Protein AF-A0A970T2J6-F1 (afdb_monomer_lite)

Structure (mmCIF, N/CA/C/O backbone):
data_AF-A0A970T2J6-F1
#
_entry.id   AF-A0A970T2J6-F1
#
loop_
_atom_site.group_PDB
_atom_site.id
_atom_site.type_symbol
_atom_site.label_atom_id
_atom_site.label_alt_id
_atom_site.label_comp_id
_atom_site.label_asym_id
_atom_site.label_entity_id
_atom_site.label_seq_id
_atom_site.pdbx_PDB_ins_code
_atom_site.Cartn_x
_atom_site.Cartn_y
_atom_site.Cartn_z
_atom_site.occupancy
_atom_site.B_iso_or_equiv
_atom_site.auth_seq_id
_atom_site.auth_comp_id
_atom_site.auth_asym_id
_atom_site.auth_atom_id
_atom_site.pdbx_PDB_model_num
ATOM 1 N N . MET A 1 1 ? -3.695 -20.994 10.328 1.00 66.31 1 MET A N 1
ATOM 2 C CA . MET A 1 1 ? -4.017 -19.787 9.538 1.00 66.31 1 MET A CA 1
ATOM 3 C C . MET A 1 1 ? -3.989 -18.608 10.498 1.00 66.31 1 MET A C 1
ATOM 5 O O . MET A 1 1 ? -4.455 -18.782 11.614 1.00 66.31 1 MET A O 1
ATOM 9 N N . LYS A 1 2 ? -3.335 -17.494 10.152 1.00 80.44 2 LYS A N 1
ATOM 10 C CA . LYS A 1 2 ? -3.235 -16.329 11.045 1.00 80.44 2 LYS A CA 1
ATOM 11 C C . LYS A 1 2 ? -4.411 -15.400 10.748 1.00 80.44 2 LYS A C 1
ATOM 13 O O . LYS A 1 2 ? -4.565 -14.997 9.599 1.00 80.44 2 LYS A O 1
ATOM 18 N N . SER A 1 3 ? -5.223 -15.112 11.759 1.00 84.12 3 SER A N 1
ATOM 19 C CA . SER A 1 3 ? -6.381 -14.220 11.644 1.00 84.12 3 SER A CA 1
ATOM 20 C C . SER A 1 3 ? -6.002 -12.805 12.081 1.00 84.12 3 SER A C 1
ATOM 22 O O . SER A 1 3 ? -5.144 -12.626 12.950 1.00 84.12 3 SER A O 1
ATOM 24 N N . TYR A 1 4 ? -6.628 -11.806 11.463 1.00 85.25 4 TYR A N 1
ATOM 25 C CA . TYR A 1 4 ? -6.384 -10.389 11.720 1.00 85.25 4 TYR A CA 1
ATOM 26 C C . TYR A 1 4 ? -7.722 -9.667 11.857 1.00 85.25 4 TYR A C 1
ATOM 28 O O . TYR A 1 4 ? -8.600 -9.845 11.015 1.00 85.25 4 TYR A O 1
ATOM 36 N N . SER A 1 5 ? -7.847 -8.823 12.878 1.00 89.50 5 SER A N 1
ATOM 37 C CA . SER A 1 5 ? -8.976 -7.904 13.033 1.00 89.50 5 SER A CA 1
ATOM 38 C C . SER A 1 5 ? -8.499 -6.492 12.742 1.00 89.50 5 SER A C 1
ATOM 40 O O . SER A 1 5 ? -7.501 -6.045 13.305 1.00 89.50 5 SER A O 1
ATOM 42 N N . THR A 1 6 ? -9.202 -5.790 11.859 1.00 90.12 6 THR A N 1
ATOM 43 C CA . THR A 1 6 ? -8.805 -4.459 11.394 1.00 90.12 6 THR A CA 1
ATOM 44 C C . THR A 1 6 ? -9.926 -3.464 11.624 1.00 90.12 6 THR A C 1
ATOM 46 O O . THR A 1 6 ? -11.083 -3.768 11.350 1.00 90.12 6 THR A O 1
ATOM 49 N N . PHE A 1 7 ? -9.572 -2.260 12.064 1.00 92.50 7 PHE A N 1
ATOM 50 C CA . PHE A 1 7 ? -10.521 -1.183 12.339 1.00 92.50 7 PHE A CA 1
ATO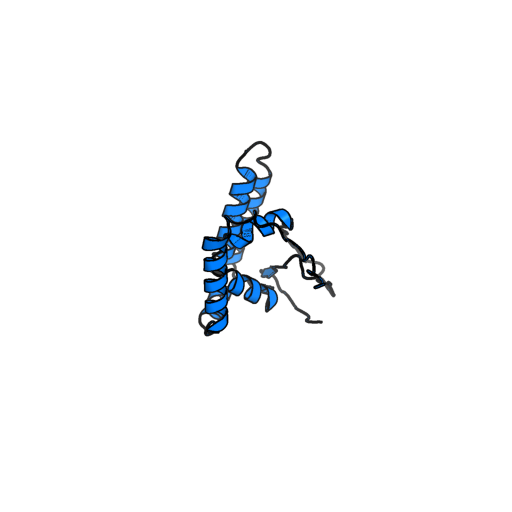M 51 C C . PHE A 1 7 ? -10.134 0.071 11.566 1.00 92.50 7 PHE A C 1
ATOM 53 O O . PHE A 1 7 ? -8.946 0.366 11.418 1.00 92.50 7 PHE A O 1
ATOM 60 N N . ALA A 1 8 ? -11.131 0.799 11.064 1.00 92.25 8 ALA A N 1
ATOM 61 C CA . ALA A 1 8 ? -10.913 2.074 10.400 1.00 92.25 8 ALA A CA 1
ATOM 62 C C . ALA A 1 8 ? -10.526 3.183 11.409 1.00 92.25 8 ALA A C 1
ATOM 64 O O . ALA A 1 8 ? -10.981 3.147 12.552 1.00 92.25 8 ALA A O 1
ATOM 65 N N . PRO A 1 9 ? -9.748 4.197 10.984 1.00 93.81 9 PRO A N 1
ATOM 66 C CA . PRO A 1 9 ? -9.069 4.277 9.695 1.00 93.81 9 PRO A CA 1
ATOM 67 C C . PRO A 1 9 ? -7.775 3.455 9.700 1.00 93.81 9 PRO A C 1
ATOM 69 O O . PRO A 1 9 ? -6.976 3.521 10.630 1.00 93.81 9 PRO A O 1
ATOM 72 N N . CYS A 1 10 ? -7.555 2.676 8.643 1.00 92.38 10 CYS A N 1
ATOM 73 C CA . CYS A 1 10 ? -6.360 1.851 8.520 1.00 92.38 10 CYS A CA 1
ATOM 74 C C . CYS A 1 10 ? -5.963 1.613 7.069 1.00 92.38 10 CYS A C 1
ATOM 76 O O . CYS A 1 10 ? -6.709 1.913 6.133 1.00 92.38 10 CYS A O 1
ATOM 78 N N . ILE A 1 11 ? -4.781 1.028 6.914 1.00 91.19 11 ILE A N 1
ATOM 79 C CA . ILE A 1 11 ? -4.290 0.452 5.673 1.00 91.19 11 ILE A CA 1
ATOM 80 C C . ILE A 1 11 ? -3.974 -1.004 5.875 1.00 91.19 11 ILE A C 1
ATOM 82 O O . ILE A 1 11 ? -3.426 -1.411 6.896 1.00 91.19 11 ILE A O 1
ATOM 86 N N . ILE A 1 12 ? -4.304 -1.763 4.839 1.00 90.44 12 ILE A N 1
ATOM 87 C CA . ILE A 1 12 ? -3.977 -3.167 4.736 1.00 90.44 12 ILE A CA 1
ATOM 88 C C . ILE A 1 12 ? -3.126 -3.334 3.482 1.00 90.44 12 ILE A C 1
ATOM 90 O O . ILE A 1 12 ? -3.572 -3.004 2.381 1.00 90.44 12 ILE A O 1
ATOM 94 N N . THR A 1 13 ? -1.897 -3.822 3.644 1.00 88.69 13 THR A N 1
ATOM 95 C CA . THR A 1 13 ? -1.006 -4.129 2.516 1.00 88.69 13 THR A CA 1
ATOM 96 C C . THR A 1 13 ? -0.903 -5.635 2.347 1.00 88.69 13 THR A C 1
ATOM 98 O O . THR A 1 13 ? -0.583 -6.354 3.288 1.00 88.69 13 THR A O 1
ATOM 101 N N . ILE A 1 14 ? -1.168 -6.119 1.135 1.00 88.06 14 ILE A N 1
ATOM 102 C CA . ILE A 1 14 ? -1.181 -7.547 0.813 1.00 88.06 14 ILE A CA 1
ATOM 103 C C . ILE A 1 14 ? -0.223 -7.788 -0.348 1.00 88.06 14 ILE A C 1
ATOM 105 O O . ILE A 1 14 ? -0.351 -7.170 -1.407 1.00 88.06 14 ILE A O 1
ATOM 109 N N . ARG A 1 15 ? 0.739 -8.697 -0.162 1.00 85.44 15 ARG A N 1
ATOM 110 C CA . ARG A 1 15 ? 1.604 -9.151 -1.256 1.00 85.44 15 ARG A CA 1
ATOM 111 C C . ARG A 1 15 ? 0.862 -10.163 -2.128 1.00 85.44 15 ARG A C 1
ATOM 113 O O . ARG A 1 15 ? 0.076 -10.968 -1.640 1.00 85.44 15 ARG A O 1
ATOM 120 N N . ALA A 1 16 ? 1.130 -10.126 -3.432 1.00 80.88 16 ALA A N 1
ATOM 121 C CA . ALA A 1 16 ? 0.424 -10.938 -4.427 1.00 80.88 16 ALA A CA 1
ATOM 122 C C . ALA A 1 16 ? 0.632 -12.461 -4.276 1.00 80.88 16 ALA A C 1
ATOM 124 O O . ALA A 1 16 ? -0.096 -13.237 -4.885 1.00 80.88 16 ALA A O 1
ATOM 125 N N . ASP A 1 17 ? 1.626 -12.895 -3.500 1.00 79.94 17 ASP A N 1
ATOM 126 C CA . ASP A 1 17 ? 1.910 -14.298 -3.173 1.00 79.94 17 ASP A CA 1
ATOM 127 C C . ASP A 1 17 ? 1.156 -14.799 -1.928 1.00 79.94 17 ASP A C 1
ATOM 129 O O . ASP A 1 17 ? 1.323 -15.953 -1.529 1.00 79.94 17 ASP A O 1
ATOM 133 N N . LYS A 1 18 ? 0.330 -13.953 -1.302 1.00 77.69 18 LYS A N 1
ATOM 134 C CA . LYS A 1 18 ? -0.502 -14.308 -0.149 1.00 77.69 18 LYS A CA 1
ATOM 135 C C . LYS A 1 18 ? -1.969 -14.373 -0.555 1.00 77.69 18 LYS A C 1
ATOM 137 O O . LYS A 1 18 ? -2.480 -13.499 -1.249 1.00 77.69 18 LYS A O 1
ATOM 142 N N . ILE A 1 19 ? -2.657 -15.399 -0.066 1.00 81.62 19 ILE A N 1
ATOM 143 C CA . ILE A 1 19 ? -4.108 -15.535 -0.190 1.00 81.62 19 ILE A CA 1
ATOM 144 C C . ILE A 1 19 ? -4.723 -15.089 1.133 1.00 81.62 19 ILE A C 1
ATOM 146 O O . ILE A 1 19 ? -4.365 -15.611 2.188 1.00 81.62 19 ILE A O 1
ATOM 150 N N . PHE A 1 20 ? -5.643 -14.130 1.064 1.00 82.19 20 PHE A N 1
ATOM 151 C CA . PHE A 1 20 ? -6.457 -13.703 2.196 1.00 82.19 20 PHE A CA 1
ATOM 152 C C . PHE A 1 20 ? -7.875 -14.235 2.015 1.00 82.19 20 PHE A C 1
ATOM 154 O O . PHE A 1 20 ? -8.452 -14.127 0.934 1.00 82.19 20 PHE A O 1
ATOM 161 N N . GLN A 1 21 ? -8.427 -14.797 3.084 1.00 85.31 21 GLN A N 1
ATOM 162 C CA . GLN A 1 21 ? -9.832 -15.167 3.171 1.00 85.31 21 GLN A CA 1
ATOM 163 C C . GLN A 1 21 ? -10.503 -14.192 4.130 1.00 85.31 21 GLN A C 1
ATOM 165 O O . GLN A 1 21 ? -9.985 -13.950 5.219 1.00 85.31 21 GLN A O 1
ATOM 170 N N . TYR A 1 22 ? -11.626 -13.614 3.715 1.00 84.31 22 TYR A N 1
ATOM 171 C CA . TYR A 1 22 ? -12.439 -12.807 4.612 1.00 84.31 22 TYR A CA 1
ATOM 172 C C . TYR A 1 22 ? -13.342 -13.732 5.434 1.00 84.31 22 TYR A C 1
ATOM 174 O O . TYR A 1 22 ? -13.916 -14.681 4.900 1.00 84.31 22 TYR A O 1
ATOM 182 N N . GLU 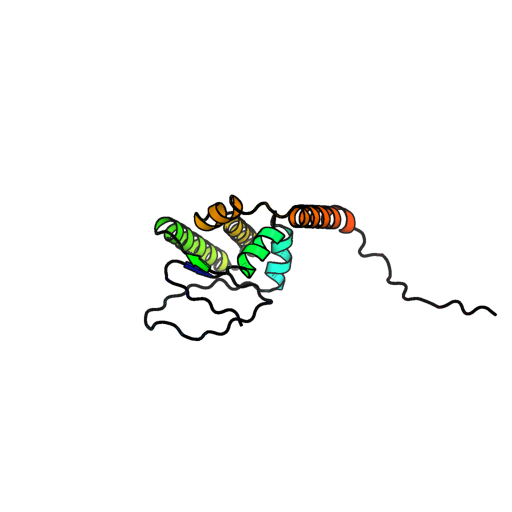A 1 23 ? -13.453 -13.454 6.729 1.00 88.81 23 GLU A N 1
ATOM 183 C CA . GLU A 1 23 ? -14.389 -14.146 7.625 1.00 88.81 23 GLU A CA 1
ATOM 184 C C . GLU A 1 23 ? -15.643 -13.296 7.851 1.00 88.81 23 GLU A C 1
ATOM 186 O O . GLU A 1 23 ? -16.761 -13.795 7.764 1.00 88.81 23 GLU A O 1
ATOM 191 N N . TYR A 1 24 ? -15.456 -11.995 8.091 1.00 91.94 24 TYR A N 1
ATOM 192 C CA . TYR A 1 24 ? -16.523 -11.044 8.382 1.00 91.94 24 TYR A CA 1
ATOM 193 C C . TYR A 1 24 ? -16.141 -9.625 7.936 1.00 91.94 24 TYR A C 1
ATOM 195 O O . TYR A 1 24 ? -14.967 -9.252 7.970 1.00 91.94 24 TYR A O 1
ATOM 203 N N . VAL A 1 25 ? -17.146 -8.840 7.548 1.00 91.00 25 VAL A N 1
ATOM 204 C CA . VAL A 1 25 ? -17.074 -7.407 7.235 1.00 91.00 25 VAL A CA 1
ATOM 205 C C . VAL A 1 25 ? -18.325 -6.746 7.819 1.00 91.00 25 VAL A C 1
ATOM 207 O O . VAL A 1 25 ? -19.403 -7.330 7.748 1.00 91.00 25 VAL A O 1
ATOM 210 N N . SER A 1 26 ? -18.179 -5.558 8.413 1.00 93.56 26 SER A N 1
ATOM 211 C CA . SER A 1 26 ? -19.311 -4.788 8.935 1.00 93.56 26 SER A CA 1
ATOM 212 C C . SER A 1 26 ? -20.157 -4.178 7.813 1.00 93.56 26 SER A C 1
ATOM 214 O O . SER A 1 26 ? -19.650 -3.889 6.729 1.00 93.56 26 SER A O 1
ATOM 216 N N . ASP A 1 27 ? -21.442 -3.944 8.085 1.00 94.88 27 ASP A N 1
ATOM 217 C CA . ASP A 1 27 ? -22.391 -3.389 7.105 1.00 94.88 27 ASP A CA 1
ATOM 218 C C . ASP A 1 27 ? -22.025 -1.969 6.631 1.00 94.88 27 ASP A C 1
ATOM 220 O O . ASP A 1 27 ? -22.401 -1.556 5.536 1.00 94.88 27 ASP A O 1
ATOM 224 N N . ASP A 1 28 ? -21.277 -1.221 7.443 1.00 94.88 28 ASP A N 1
ATOM 225 C CA . ASP A 1 28 ? -20.823 0.150 7.187 1.00 94.88 28 ASP A CA 1
ATOM 226 C C . ASP A 1 28 ? -19.405 0.227 6.594 1.00 94.88 28 ASP A C 1
ATOM 228 O O . ASP A 1 28 ? -18.794 1.298 6.538 1.00 94.88 28 ASP A O 1
ATOM 232 N N . PHE A 1 29 ? -18.850 -0.905 6.163 1.00 92.12 29 PHE A N 1
ATOM 233 C CA . PHE A 1 29 ? -17.486 -0.962 5.664 1.00 92.12 29 PHE A CA 1
ATOM 234 C C . PHE A 1 29 ? -17.299 -0.166 4.363 1.00 92.12 29 PHE A C 1
ATOM 236 O O . PHE A 1 29 ? -17.887 -0.469 3.323 1.00 92.12 29 PHE A O 1
ATOM 243 N N . GLU A 1 30 ? -16.359 0.782 4.388 1.00 91.44 30 GLU A N 1
ATOM 244 C CA . GLU A 1 30 ? -15.890 1.500 3.204 1.00 91.44 30 GLU A CA 1
ATOM 245 C C . GLU A 1 30 ? -14.392 1.282 2.964 1.00 91.44 30 GLU A C 1
ATOM 247 O O . GLU A 1 30 ? -13.532 1.738 3.721 1.00 91.44 30 GLU A O 1
ATOM 252 N N . GLY A 1 31 ? -14.070 0.626 1.847 1.00 91.44 31 GLY A N 1
ATOM 253 C CA . GLY A 1 31 ? -12.699 0.356 1.420 1.00 91.44 31 GLY A CA 1
ATOM 254 C C . GLY A 1 31 ? -12.333 1.065 0.118 1.00 91.44 31 GLY A C 1
ATOM 255 O O . GLY A 1 31 ? -13.120 1.133 -0.827 1.00 91.44 31 GLY A O 1
ATOM 256 N N . ARG A 1 32 ? -11.093 1.558 0.030 1.00 92.50 32 ARG A N 1
ATOM 257 C CA . ARG A 1 32 ? -10.488 2.024 -1.226 1.00 92.50 32 ARG A CA 1
ATOM 258 C C . ARG A 1 32 ? -9.284 1.161 -1.550 1.00 92.50 32 ARG A C 1
ATOM 260 O O . ARG A 1 32 ? -8.406 0.986 -0.715 1.00 92.50 32 ARG A O 1
ATOM 267 N N . PHE A 1 33 ? -9.229 0.675 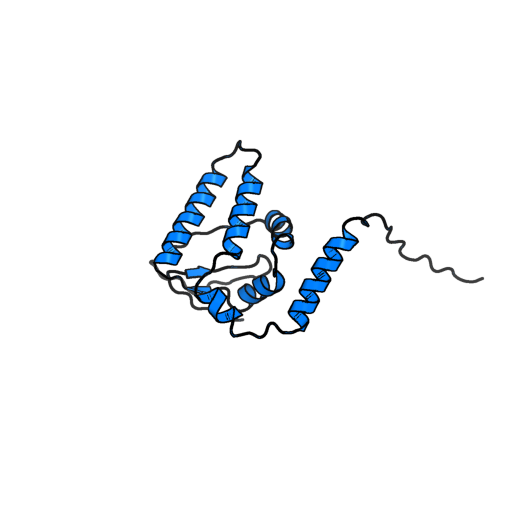-2.785 1.00 91.69 33 PHE A N 1
ATOM 268 C CA . PHE A 1 33 ? -8.227 -0.299 -3.200 1.00 91.69 33 PHE A CA 1
ATOM 269 C C . PHE A 1 33 ? -7.304 0.272 -4.271 1.00 91.69 33 PHE A C 1
ATOM 271 O O . PHE A 1 33 ? -7.746 0.947 -5.206 1.00 91.69 33 PHE A O 1
ATOM 278 N N . ILE A 1 34 ? -6.018 -0.045 -4.139 1.00 92.56 34 ILE A N 1
ATOM 279 C CA . ILE A 1 34 ? -5.026 0.077 -5.202 1.00 92.56 34 ILE A CA 1
ATOM 280 C C . ILE A 1 34 ? -4.531 -1.336 -5.482 1.00 92.56 34 ILE A C 1
ATOM 282 O O . ILE A 1 34 ? -3.941 -1.975 -4.618 1.00 92.56 34 ILE A O 1
ATOM 286 N N . VAL A 1 35 ? -4.793 -1.822 -6.693 1.00 92.00 35 VAL A N 1
ATOM 287 C CA . VAL A 1 35 ? -4.372 -3.154 -7.132 1.00 92.00 35 VAL A CA 1
ATOM 288 C C . VAL A 1 35 ? -3.285 -2.990 -8.179 1.00 92.00 35 VAL A C 1
ATOM 290 O O . VAL A 1 35 ? -3.462 -2.274 -9.166 1.00 92.00 35 VAL A O 1
ATOM 293 N N . MET A 1 36 ? -2.154 -3.652 -7.961 1.00 91.38 36 MET A N 1
ATOM 294 C CA . MET A 1 36 ? -0.992 -3.578 -8.840 1.00 91.38 36 MET A CA 1
ATOM 295 C C . MET A 1 36 ? -0.710 -4.952 -9.436 1.00 91.38 36 MET A C 1
ATOM 297 O O . MET A 1 36 ? -0.689 -5.958 -8.734 1.00 91.38 36 MET A O 1
ATOM 301 N N . SER A 1 37 ? -0.487 -5.001 -10.750 1.00 91.62 37 SER A N 1
ATOM 302 C CA . SER A 1 37 ? -0.108 -6.250 -11.416 1.00 91.62 37 SER A CA 1
ATOM 303 C C . SER A 1 37 ? 1.274 -6.716 -10.958 1.00 91.62 37 SER A C 1
ATOM 305 O O . SER A 1 37 ? 2.159 -5.878 -10.773 1.00 91.62 37 SER A O 1
ATOM 307 N N . LYS A 1 38 ? 1.499 -8.034 -10.925 1.00 88.00 38 LYS A N 1
ATOM 308 C CA . LYS A 1 38 ? 2.816 -8.624 -10.636 1.00 88.00 38 LYS A CA 1
ATOM 309 C C . LYS A 1 38 ? 3.931 -8.017 -11.499 1.00 88.00 38 LYS A C 1
ATOM 311 O O . LYS A 1 38 ? 4.954 -7.597 -10.983 1.00 88.00 38 LYS A O 1
ATOM 316 N N . ARG A 1 39 ? 3.693 -7.852 -12.807 1.00 90.25 39 ARG A N 1
ATOM 317 C CA . ARG A 1 39 ? 4.655 -7.221 -13.730 1.00 90.25 39 ARG A CA 1
ATOM 318 C C . ARG A 1 39 ? 5.055 -5.804 -13.300 1.00 90.25 39 ARG A C 1
ATOM 320 O O . ARG A 1 39 ? 6.198 -5.407 -13.482 1.00 90.25 39 ARG A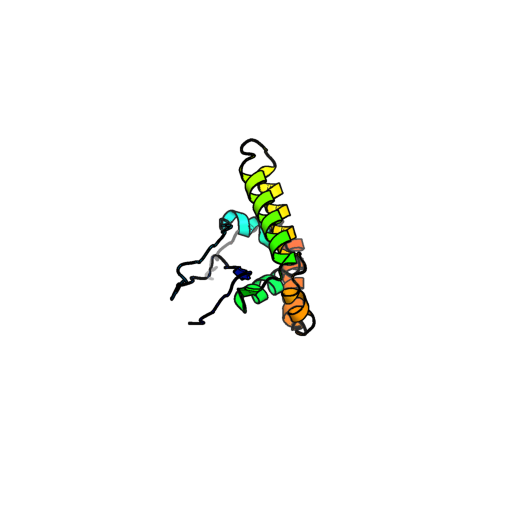 O 1
ATOM 327 N N . PHE A 1 40 ? 4.107 -5.031 -12.774 1.00 90.94 40 PHE A N 1
ATOM 328 C CA . PHE A 1 40 ? 4.378 -3.679 -12.291 1.00 90.94 40 PHE A CA 1
ATOM 329 C C . PHE A 1 40 ? 5.213 -3.715 -11.008 1.00 90.94 40 PHE A C 1
ATOM 331 O O . PHE A 1 40 ? 6.220 -3.018 -10.921 1.00 90.94 40 PHE A O 1
ATOM 338 N N . THR A 1 41 ? 4.829 -4.556 -10.045 1.00 88.38 41 THR A N 1
ATOM 339 C CA . THR A 1 41 ? 5.536 -4.676 -8.765 1.00 88.38 41 THR A CA 1
ATOM 340 C C . THR A 1 41 ? 6.936 -5.264 -8.925 1.00 88.38 41 THR A C 1
ATOM 342 O O . THR A 1 41 ? 7.863 -4.775 -8.290 1.00 88.38 41 THR A O 1
ATOM 345 N N . ASP A 1 42 ? 7.124 -6.230 -9.828 1.00 87.19 42 ASP A N 1
ATOM 346 C CA . ASP A 1 42 ? 8.426 -6.843 -10.122 1.00 87.19 42 ASP A CA 1
ATOM 347 C C . ASP A 1 42 ? 9.427 -5.814 -10.689 1.00 87.19 42 ASP A C 1
ATOM 349 O O . ASP A 1 42 ? 10.626 -5.927 -10.456 1.00 87.19 42 ASP A O 1
ATOM 353 N N . GLY A 1 43 ? 8.948 -4.780 -11.396 1.00 87.81 43 GLY A N 1
ATOM 354 C CA . GLY A 1 43 ? 9.781 -3.667 -11.871 1.00 87.81 43 GLY A CA 1
ATOM 355 C C . GLY A 1 43 ? 9.956 -2.519 -10.869 1.00 87.81 43 GLY A C 1
ATOM 356 O O . GLY A 1 43 ? 10.820 -1.670 -11.067 1.00 87.81 43 GLY A O 1
ATOM 357 N N . LEU A 1 44 ? 9.129 -2.466 -9.822 1.00 88.06 44 LEU A N 1
ATOM 358 C CA . LEU A 1 44 ? 9.125 -1.408 -8.807 1.00 88.06 44 LEU A CA 1
ATOM 359 C C . LEU A 1 44 ? 9.980 -1.785 -7.596 1.00 88.06 44 LEU A C 1
ATOM 361 O O . LEU A 1 44 ? 10.810 -1.008 -7.145 1.00 88.06 44 LEU A O 1
ATOM 365 N N . PHE A 1 45 ? 9.754 -2.977 -7.056 1.00 84.75 45 PHE A N 1
ATOM 366 C CA . PHE A 1 45 ? 10.319 -3.439 -5.792 1.00 84.75 45 PHE A CA 1
ATOM 367 C C . PHE A 1 45 ? 11.849 -3.525 -5.745 1.00 84.75 45 PHE A C 1
ATOM 369 O O . PHE A 1 45 ? 12.399 -3.211 -4.691 1.00 84.75 45 PHE A O 1
ATOM 376 N N . PRO A 1 46 ? 12.564 -3.861 -6.836 1.00 85.56 46 PRO A N 1
ATOM 377 C CA . PRO A 1 46 ? 14.024 -3.768 -6.850 1.00 85.56 46 PRO A CA 1
ATOM 378 C C . PRO A 1 46 ? 14.561 -2.337 -6.676 1.00 85.56 46 PRO A C 1
ATOM 380 O O . PRO A 1 46 ? 15.728 -2.165 -6.355 1.00 85.56 46 PRO A O 1
ATOM 383 N N . LEU A 1 47 ? 13.735 -1.305 -6.895 1.00 83.94 47 LEU A N 1
ATOM 384 C CA . LEU A 1 47 ? 14.126 0.105 -6.756 1.00 83.94 47 LEU A CA 1
ATOM 385 C C . LEU A 1 47 ? 13.946 0.641 -5.326 1.00 83.94 47 LEU A C 1
ATOM 387 O O . LEU A 1 47 ? 14.295 1.789 -5.056 1.00 83.94 47 LEU A O 1
ATOM 391 N N . ILE A 1 48 ? 13.367 -0.156 -4.424 1.00 81.38 48 ILE A N 1
ATOM 392 C CA . ILE A 1 48 ? 13.108 0.232 -3.038 1.00 81.38 48 ILE A CA 1
ATOM 393 C C . ILE A 1 48 ? 14.317 -0.156 -2.176 1.00 81.38 48 ILE A C 1
ATOM 395 O O . ILE A 1 48 ? 14.721 -1.321 -2.151 1.00 81.38 48 ILE A O 1
ATOM 399 N N . GLN A 1 49 ? 14.886 0.820 -1.469 1.00 77.56 49 GLN A N 1
ATOM 400 C CA . GLN A 1 49 ? 15.913 0.593 -0.452 1.00 77.56 49 GLN A CA 1
ATOM 401 C C . GLN A 1 49 ? 15.296 -0.129 0.751 1.00 77.56 49 GLN A C 1
ATOM 403 O O . GLN A 1 49 ? 14.120 0.070 1.046 1.00 77.56 49 GLN A O 1
ATOM 408 N N . GLU A 1 50 ? 16.061 -1.000 1.415 1.00 74.56 50 GLU A N 1
ATOM 409 C CA . GLU A 1 50 ? 15.585 -1.780 2.577 1.00 74.56 50 GLU A CA 1
ATOM 410 C C . GLU A 1 50 ? 14.317 -2.620 2.289 1.00 74.56 50 GLU A C 1
ATOM 412 O O . GLU A 1 50 ? 13.466 -2.877 3.148 1.00 74.56 50 GLU A O 1
ATOM 417 N N . ARG A 1 51 ? 14.157 -3.066 1.032 1.00 77.38 51 ARG A N 1
ATOM 418 C CA . ARG A 1 51 ? 12.963 -3.805 0.584 1.00 77.38 51 ARG A CA 1
ATOM 419 C C . ARG A 1 51 ? 12.693 -5.080 1.382 1.00 77.38 51 ARG A C 1
ATOM 421 O O . ARG A 1 51 ? 11.537 -5.483 1.489 1.00 77.38 51 ARG A O 1
ATOM 428 N N . ILE A 1 52 ? 13.727 -5.739 1.919 1.00 74.56 52 ILE A N 1
ATOM 429 C CA . ILE A 1 52 ? 13.542 -6.974 2.693 1.00 74.56 52 ILE A CA 1
ATOM 430 C C . ILE A 1 52 ? 12.854 -6.629 4.004 1.00 74.56 52 ILE A C 1
ATOM 432 O O . ILE A 1 52 ? 11.834 -7.239 4.332 1.00 74.56 52 ILE A O 1
ATOM 436 N N . SER A 1 53 ? 13.366 -5.622 4.706 1.00 76.75 53 SER A N 1
ATOM 437 C CA . SER A 1 53 ? 12.777 -5.106 5.941 1.00 76.75 53 SER A CA 1
ATOM 438 C C . SER A 1 53 ? 11.327 -4.661 5.728 1.00 76.75 53 SER A C 1
ATOM 440 O O . SER A 1 53 ? 10.437 -5.033 6.501 1.00 76.75 53 SER A O 1
ATOM 442 N N . LEU A 1 54 ? 11.053 -3.969 4.618 1.00 78.50 54 LEU A N 1
ATOM 443 C CA . LEU A 1 54 ? 9.700 -3.576 4.229 1.00 78.50 54 LEU A CA 1
ATOM 444 C C . LEU A 1 54 ? 8.770 -4.786 4.019 1.00 78.50 54 LEU A C 1
ATOM 446 O O . LEU A 1 54 ? 7.688 -4.842 4.609 1.00 78.50 54 LEU A O 1
ATOM 450 N N . PHE A 1 55 ? 9.169 -5.770 3.205 1.00 80.69 55 PHE A N 1
ATOM 451 C CA . PHE A 1 55 ? 8.329 -6.945 2.932 1.00 80.69 55 PHE A CA 1
ATOM 452 C C . PHE A 1 55 ? 8.116 -7.807 4.169 1.00 80.69 55 PHE A C 1
ATOM 454 O O . PHE A 1 55 ? 7.014 -8.314 4.369 1.00 80.69 55 PHE A O 1
ATOM 461 N N . GLN A 1 56 ? 9.130 -7.936 5.024 1.00 77.44 56 GLN A N 1
ATOM 462 C CA . GLN A 1 56 ? 8.995 -8.623 6.304 1.00 77.44 56 GLN A CA 1
ATOM 463 C C . GLN A 1 56 ? 8.025 -7.896 7.234 1.00 77.44 56 GLN A C 1
ATOM 465 O O . GLN A 1 56 ? 7.254 -8.553 7.932 1.00 77.44 56 GLN A O 1
ATOM 470 N N . SER A 1 57 ? 8.044 -6.562 7.264 1.00 79.69 57 SER A N 1
ATOM 471 C CA . SER A 1 57 ? 7.094 -5.778 8.057 1.00 79.69 57 SER A CA 1
ATOM 472 C C . SER A 1 57 ? 5.654 -6.069 7.624 1.00 79.69 57 SER A C 1
ATOM 474 O O . SER A 1 57 ? 4.839 -6.483 8.449 1.00 79.69 57 SER A O 1
ATOM 476 N N . VAL A 1 58 ? 5.389 -5.989 6.314 1.00 81.94 58 VAL A N 1
ATOM 477 C CA . VAL A 1 58 ? 4.073 -6.268 5.714 1.00 81.94 58 VAL A CA 1
ATOM 478 C C . VAL A 1 58 ? 3.622 -7.713 5.947 1.00 81.94 58 VAL A C 1
ATOM 480 O O . VAL A 1 58 ? 2.469 -7.949 6.294 1.00 81.94 58 VAL A O 1
ATOM 483 N N . ASP A 1 59 ? 4.515 -8.692 5.785 1.00 82.44 59 ASP A N 1
ATOM 484 C CA . ASP A 1 59 ? 4.180 -10.107 5.988 1.00 82.44 59 ASP A CA 1
ATOM 485 C C . ASP A 1 59 ? 3.862 -10.433 7.452 1.00 82.44 59 ASP A C 1
ATOM 487 O O . ASP A 1 59 ? 3.020 -11.289 7.740 1.00 82.44 59 ASP A O 1
ATOM 491 N N . ASN A 1 60 ? 4.544 -9.773 8.390 1.00 81.56 60 ASN A N 1
ATOM 492 C CA . ASN A 1 60 ? 4.332 -10.000 9.814 1.00 81.56 60 ASN A CA 1
ATOM 493 C C . ASN A 1 60 ? 3.036 -9.349 10.300 1.00 81.56 60 ASN A C 1
ATOM 495 O O . ASN A 1 60 ? 2.280 -9.982 11.051 1.00 81.56 60 ASN A O 1
ATOM 499 N N . ASP A 1 61 ? 2.788 -8.113 9.874 1.00 83.69 61 ASP A N 1
ATOM 500 C CA . ASP A 1 61 ? 1.635 -7.313 10.263 1.00 83.69 61 ASP A CA 1
ATOM 501 C C . ASP A 1 61 ? 1.151 -6.457 9.076 1.00 83.69 61 ASP A C 1
ATOM 503 O O . ASP A 1 61 ? 1.668 -5.360 8.852 1.00 83.69 61 ASP A O 1
ATOM 507 N N . PRO A 1 62 ? 0.173 -6.948 8.289 1.00 86.75 62 PRO A N 1
ATOM 508 C CA . PRO A 1 62 ? -0.324 -6.239 7.115 1.00 86.75 62 PRO A CA 1
ATOM 509 C C . PRO A 1 62 ? -1.190 -5.031 7.490 1.00 86.75 62 PRO A C 1
ATOM 511 O O . PRO A 1 62 ? -1.546 -4.262 6.600 1.00 86.75 62 PRO A O 1
ATOM 514 N N . TYR A 1 63 ? -1.552 -4.885 8.770 1.00 88.62 63 TYR A N 1
ATOM 515 C CA . TYR A 1 63 ? -2.450 -3.868 9.297 1.00 88.62 63 TYR A CA 1
ATOM 516 C C . TYR A 1 63 ? -1.673 -2.676 9.862 1.00 88.62 63 TYR A C 1
ATOM 518 O O . TYR A 1 63 ? -0.820 -2.810 10.740 1.00 88.62 63 TYR A O 1
ATOM 526 N N . ILE A 1 64 ? -2.012 -1.484 9.376 1.00 86.75 64 ILE A N 1
ATOM 527 C CA . ILE A 1 64 ? -1.457 -0.217 9.846 1.00 86.75 64 ILE A CA 1
ATOM 528 C C . ILE A 1 64 ? -2.631 0.696 10.217 1.00 86.75 64 ILE A C 1
ATOM 530 O O . ILE A 1 64 ? -3.316 1.187 9.315 1.00 86.75 64 ILE A O 1
ATOM 534 N N . PRO A 1 65 ? -2.915 0.923 11.511 1.00 89.69 65 PRO A N 1
ATOM 535 C CA . PRO A 1 65 ? -3.892 1.930 11.916 1.00 89.69 65 PRO A CA 1
ATOM 536 C C . PRO A 1 65 ? -3.368 3.327 11.574 1.00 89.69 65 PRO A C 1
ATOM 538 O O . PRO A 1 65 ? -2.159 3.560 11.600 1.00 89.69 65 PRO A O 1
ATOM 541 N N . LEU A 1 66 ? -4.281 4.243 11.268 1.00 90.06 66 LEU A N 1
ATOM 542 C CA . LEU A 1 66 ? -3.959 5.614 10.888 1.00 90.06 66 LEU A CA 1
ATOM 543 C C . LEU A 1 66 ? -4.498 6.613 11.911 1.00 90.06 66 LEU A C 1
ATOM 545 O O . LEU A 1 66 ? -5.595 6.454 12.447 1.00 90.06 66 LEU A O 1
ATOM 549 N N . SER A 1 67 ? -3.759 7.693 12.124 1.00 91.00 67 SER A N 1
ATOM 550 C CA . SER A 1 67 ? -4.282 8.907 12.740 1.00 91.00 67 SER A CA 1
ATOM 551 C C . SER A 1 67 ? -5.205 9.659 11.769 1.00 91.00 67 SER A C 1
ATOM 553 O O . SER A 1 67 ? -5.263 9.378 10.567 1.00 91.00 67 SER A O 1
ATOM 555 N N . GLY A 1 68 ? -5.928 10.662 12.276 1.00 90.62 68 GLY A N 1
ATOM 556 C CA . GLY A 1 68 ? -6.742 11.538 11.427 1.00 90.62 68 GLY A CA 1
ATOM 557 C C . GLY A 1 68 ? -5.913 12.284 10.373 1.00 90.62 68 GLY A C 1
ATOM 558 O O . GLY A 1 68 ? -6.346 12.414 9.229 1.00 90.62 68 GLY A O 1
ATOM 559 N N . GLU A 1 69 ? -4.703 12.719 10.729 1.00 90.06 69 GLU A N 1
ATOM 560 C CA . GLU A 1 69 ? -3.782 13.404 9.814 1.00 90.06 69 GLU A CA 1
ATOM 561 C C . GLU A 1 69 ? -3.237 12.449 8.749 1.00 90.06 69 GLU A C 1
ATOM 563 O O . GLU A 1 69 ? -3.281 12.753 7.555 1.00 90.06 69 GLU A O 1
ATOM 568 N N . GLU A 1 70 ? -2.811 11.250 9.154 1.00 90.44 70 GLU A N 1
ATOM 569 C CA . GLU A 1 70 ? -2.330 10.222 8.229 1.00 90.44 70 GLU A CA 1
ATOM 570 C C . GLU A 1 70 ? -3.437 9.812 7.247 1.00 90.44 70 GLU A C 1
ATOM 572 O O . GLU A 1 70 ? -3.193 9.689 6.046 1.00 90.44 70 GLU A O 1
ATOM 577 N N . LEU A 1 71 ? -4.687 9.697 7.710 1.00 91.75 71 LEU A N 1
ATOM 578 C CA . LEU A 1 71 ? -5.839 9.445 6.843 1.00 91.75 71 LEU A CA 1
ATOM 579 C C . LEU A 1 71 ? -6.021 10.535 5.773 1.00 91.75 71 LEU A C 1
ATOM 581 O O . LEU A 1 71 ? -6.358 10.222 4.626 1.00 91.75 71 LEU A O 1
ATOM 585 N N . LEU A 1 72 ? -5.821 11.809 6.117 1.00 92.50 72 LEU A N 1
ATOM 586 C CA . LEU A 1 72 ? -5.914 12.917 5.157 1.00 92.50 72 LEU A CA 1
ATOM 587 C C . LEU A 1 72 ? -4.795 12.856 4.113 1.00 92.50 72 LEU A C 1
ATOM 589 O O . LEU A 1 72 ? -5.063 13.013 2.913 1.00 92.50 72 LEU A O 1
ATOM 593 N N . VAL A 1 73 ? -3.568 12.554 4.544 1.00 90.88 73 VAL A N 1
ATOM 594 C CA . VAL A 1 73 ? -2.432 12.308 3.642 1.00 90.88 73 VAL A CA 1
ATOM 595 C C . VAL A 1 73 ? -2.766 11.158 2.692 1.00 90.88 73 VAL A C 1
ATOM 597 O O . VAL A 1 73 ? -2.606 11.284 1.476 1.00 90.88 73 VAL A O 1
ATOM 600 N N . PHE A 1 74 ? -3.358 10.081 3.205 1.00 90.50 74 PHE A N 1
ATOM 601 C CA . PHE A 1 74 ? -3.749 8.930 2.399 1.00 90.50 74 PHE A CA 1
ATOM 602 C C . PHE A 1 74 ? -4.856 9.190 1.396 1.00 90.50 74 PHE A C 1
ATOM 604 O O . PHE A 1 74 ? -4.787 8.734 0.250 1.00 90.50 74 PHE A O 1
ATOM 611 N N . LYS A 1 75 ? -5.877 9.950 1.789 1.00 92.69 75 LYS A N 1
ATOM 612 C CA . LYS A 1 75 ? -6.930 10.386 0.867 1.00 92.69 75 LYS A CA 1
ATOM 613 C C . LYS A 1 75 ? -6.341 11.227 -0.268 1.00 92.69 75 LYS A C 1
ATOM 615 O O . LYS A 1 75 ? -6.750 11.054 -1.420 1.00 92.69 75 LYS A O 1
ATOM 620 N N . THR A 1 76 ? -5.361 12.076 0.039 1.00 94.12 76 THR A N 1
ATOM 621 C CA . THR A 1 76 ? -4.639 12.891 -0.948 1.00 94.12 76 THR A CA 1
ATOM 622 C C . THR A 1 76 ? -3.808 12.021 -1.888 1.00 94.12 76 THR A C 1
ATOM 624 O O . THR A 1 76 ? -3.982 12.106 -3.105 1.00 94.12 76 THR A O 1
ATOM 627 N N . TYR A 1 77 ? -2.997 11.114 -1.341 1.00 93.31 77 TYR A N 1
ATOM 628 C CA . TYR A 1 77 ? -2.226 10.123 -2.095 1.00 93.31 77 TYR A CA 1
ATOM 629 C C . TYR A 1 77 ? -3.110 9.320 -3.065 1.00 93.31 77 TYR A C 1
ATOM 631 O O . TYR A 1 77 ? -2.835 9.246 -4.265 1.00 93.31 77 TYR A O 1
ATOM 639 N N . TYR A 1 78 ? -4.237 8.792 -2.579 1.00 94.31 78 TYR A N 1
ATOM 640 C CA . TYR A 1 78 ? -5.185 8.036 -3.396 1.00 94.31 78 TYR A CA 1
ATOM 641 C C . TYR A 1 78 ? -5.801 8.889 -4.518 1.00 94.31 78 TYR A C 1
ATOM 643 O O . TYR A 1 78 ? -5.968 8.425 -5.651 1.00 94.31 78 TYR A O 1
ATOM 651 N N . SER A 1 79 ? -6.126 10.154 -4.230 1.00 95.69 79 SER A N 1
ATOM 652 C CA . SER A 1 79 ? -6.632 11.098 -5.233 1.00 95.69 79 SER A CA 1
ATOM 653 C C . SER A 1 79 ? -5.604 11.351 -6.338 1.00 95.69 79 SER A C 1
ATOM 655 O O . SER A 1 79 ? -5.951 11.257 -7.519 1.00 95.69 79 SER A O 1
ATOM 657 N N . MET A 1 80 ? -4.337 11.582 -5.977 1.00 96.00 80 MET A N 1
ATOM 658 C CA . MET A 1 80 ? -3.241 11.755 -6.938 1.00 96.00 80 MET A CA 1
ATOM 659 C C . MET A 1 80 ? -3.096 10.527 -7.840 1.00 96.00 80 MET A C 1
ATOM 661 O O . MET A 1 80 ? -3.061 10.663 -9.064 1.00 96.00 80 MET A O 1
ATOM 665 N N . PHE A 1 81 ? -3.125 9.325 -7.260 1.00 95.00 81 PHE A N 1
ATOM 666 C CA . PHE A 1 81 ? -3.068 8.072 -8.012 1.00 95.00 81 PHE A CA 1
ATOM 667 C C . PHE A 1 81 ? -4.188 7.998 -9.061 1.00 95.00 81 PHE A C 1
ATOM 669 O O . PHE A 1 81 ? -3.940 7.748 -10.243 1.00 95.00 81 PHE A O 1
ATOM 676 N N . ARG A 1 82 ? -5.433 8.303 -8.665 1.00 95.62 82 ARG A N 1
ATOM 677 C CA . ARG A 1 82 ? -6.581 8.331 -9.587 1.00 95.62 82 ARG A CA 1
ATOM 678 C C . ARG A 1 82 ? -6.433 9.373 -10.689 1.00 95.62 82 ARG A C 1
ATOM 680 O O . ARG A 1 82 ? -6.851 9.107 -11.815 1.00 95.62 82 ARG A O 1
ATOM 687 N N . GLN A 1 83 ? -5.889 10.549 -10.386 1.00 96.75 83 GLN A N 1
ATOM 688 C CA . GLN A 1 83 ? -5.670 11.591 -11.390 1.00 96.75 83 GLN A CA 1
ATOM 689 C C . GLN A 1 83 ? -4.628 11.157 -12.422 1.00 96.75 83 GLN A C 1
ATOM 691 O O . GLN A 1 83 ? -4.895 11.259 -13.618 1.00 96.75 83 GLN A O 1
ATOM 696 N N . ILE A 1 84 ? -3.507 10.578 -11.984 1.00 96.88 84 ILE A N 1
ATOM 697 C CA . ILE A 1 84 ? -2.469 10.054 -12.883 1.00 96.88 84 ILE A CA 1
ATOM 698 C C . ILE A 1 84 ? -3.047 8.962 -13.792 1.00 96.88 84 ILE A C 1
ATOM 700 O O . ILE A 1 84 ? -2.849 8.991 -15.006 1.00 96.88 84 ILE A O 1
ATOM 704 N N . LEU A 1 85 ? -3.837 8.028 -13.247 1.00 93.81 85 LEU A N 1
ATOM 705 C CA . LEU A 1 85 ? -4.442 6.951 -14.042 1.00 93.81 85 LEU A CA 1
ATOM 706 C C . LEU A 1 85 ? -5.364 7.463 -15.166 1.00 93.81 85 LEU A C 1
ATOM 708 O O . LEU A 1 85 ? -5.453 6.820 -16.221 1.00 93.81 85 LEU A O 1
ATOM 712 N N . LYS A 1 86 ? -6.008 8.625 -14.982 1.00 96.56 86 LYS A N 1
ATOM 713 C CA . LYS A 1 86 ? -6.856 9.272 -16.001 1.00 96.56 86 LYS A CA 1
ATOM 714 C C . LYS A 1 86 ? -6.058 9.876 -17.162 1.00 96.56 86 LYS A C 1
ATOM 716 O O . LYS A 1 86 ? -6.629 10.061 -18.234 1.00 96.56 86 LYS A O 1
ATOM 721 N N . MET A 1 87 ? -4.758 10.129 -17.005 1.00 96.69 87 MET A N 1
ATOM 722 C CA . MET A 1 87 ? -3.887 10.717 -18.034 1.00 96.69 87 MET A CA 1
ATOM 723 C C . MET A 1 87 ? -3.493 9.689 -19.112 1.00 96.69 87 MET A C 1
ATOM 725 O O . MET A 1 87 ? -2.317 9.382 -19.297 1.00 96.69 87 MET A O 1
ATOM 729 N N . ARG A 1 88 ? -4.474 9.110 -19.819 1.00 93.50 88 ARG A N 1
ATOM 730 C CA . ARG A 1 88 ? -4.286 7.951 -20.719 1.00 93.50 88 ARG A CA 1
ATOM 731 C C . ARG A 1 88 ? -3.247 8.158 -21.827 1.00 93.50 88 ARG A C 1
ATOM 733 O O . ARG A 1 88 ? -2.633 7.181 -22.237 1.00 93.50 88 ARG A O 1
ATOM 740 N N . HIS A 1 89 ? -3.047 9.397 -22.273 1.00 95.06 89 HIS A N 1
ATOM 741 C CA . HIS A 1 89 ? -2.124 9.749 -23.358 1.00 95.06 89 HIS A CA 1
ATOM 742 C C . HIS A 1 89 ? -0.768 10.277 -22.869 1.00 95.06 89 HIS A C 1
ATOM 744 O O . HIS A 1 89 ? 0.083 10.606 -23.688 1.00 95.06 89 HIS A O 1
ATOM 750 N N . ASN A 1 90 ? -0.548 10.366 -21.553 1.00 95.38 90 ASN A N 1
ATOM 751 C CA . ASN A 1 90 ? 0.738 10.796 -21.020 1.00 95.38 90 ASN A CA 1
ATOM 752 C C . ASN A 1 90 ? 1.739 9.622 -21.079 1.00 95.38 90 ASN A C 1
ATOM 754 O O . ASN A 1 90 ? 1.508 8.610 -20.404 1.00 95.38 90 ASN A O 1
ATOM 758 N N . PRO A 1 91 ? 2.854 9.738 -21.830 1.00 95.94 91 PRO A N 1
ATOM 759 C CA . PRO A 1 91 ? 3.843 8.663 -21.943 1.00 95.94 91 PRO A CA 1
ATOM 760 C C . PRO A 1 91 ? 4.506 8.322 -20.599 1.00 95.94 91 PRO A C 1
ATOM 762 O O . PRO A 1 91 ? 4.914 7.184 -20.386 1.00 95.94 91 PRO A O 1
ATOM 765 N N . TYR A 1 92 ? 4.541 9.265 -19.654 1.00 96.19 92 TYR A N 1
ATOM 766 C CA . TYR A 1 92 ? 5.140 9.089 -18.329 1.00 96.19 92 TYR A CA 1
ATOM 767 C C . TYR A 1 92 ? 4.171 8.538 -17.281 1.00 96.19 92 TYR A C 1
ATOM 769 O O . TYR A 1 92 ? 4.558 8.367 -16.128 1.00 96.19 92 TYR A O 1
ATOM 777 N N . ARG A 1 93 ? 2.918 8.226 -17.644 1.00 95.19 93 ARG A N 1
ATOM 778 C CA . ARG A 1 93 ? 1.884 7.790 -16.689 1.00 95.19 93 ARG A CA 1
ATOM 779 C C . ARG A 1 93 ? 2.340 6.628 -15.802 1.00 95.19 93 ARG A C 1
ATOM 781 O O . ARG A 1 93 ? 2.118 6.670 -14.598 1.00 95.19 93 ARG A O 1
ATOM 788 N N . SER A 1 94 ? 2.958 5.597 -16.384 1.00 92.19 94 SER A N 1
ATOM 789 C CA . SER A 1 94 ? 3.472 4.447 -15.618 1.00 92.19 94 SER A CA 1
ATOM 790 C C . SER A 1 94 ? 4.520 4.886 -14.596 1.00 92.19 94 SER A C 1
ATOM 792 O O . SER A 1 94 ? 4.467 4.470 -13.441 1.00 92.19 94 SER A O 1
ATOM 794 N N . GLU A 1 95 ? 5.426 5.772 -14.998 1.00 93.94 95 GLU A N 1
ATOM 795 C CA . GLU A 1 95 ? 6.575 6.140 -14.172 1.00 93.94 95 GLU A CA 1
ATOM 796 C C . GLU A 1 95 ? 6.151 7.088 -13.057 1.00 93.94 95 GLU A C 1
ATOM 798 O O . GLU A 1 95 ? 6.593 6.933 -11.923 1.00 93.94 95 GLU A O 1
ATOM 803 N N . MET A 1 96 ? 5.185 7.969 -13.323 1.00 96.06 96 MET A N 1
ATOM 804 C CA . MET A 1 96 ? 4.517 8.751 -12.284 1.00 96.06 96 MET A CA 1
ATOM 805 C C . MET A 1 96 ? 3.872 7.844 -11.228 1.00 96.06 96 MET A C 1
ATOM 807 O O . MET A 1 96 ? 4.031 8.090 -10.034 1.00 96.06 96 MET A O 1
ATOM 811 N N . VAL A 1 97 ? 3.185 6.771 -11.644 1.00 95.19 97 VAL A N 1
ATOM 812 C CA . VAL A 1 97 ? 2.606 5.797 -10.703 1.00 95.19 97 VAL A CA 1
ATOM 813 C C . VAL A 1 97 ? 3.697 5.058 -9.924 1.00 95.19 97 VAL A C 1
ATOM 815 O O . VAL A 1 97 ? 3.544 4.869 -8.717 1.00 95.19 97 VAL A O 1
ATOM 818 N N . LYS A 1 98 ? 4.809 4.670 -10.565 1.00 93.31 98 LYS A N 1
ATOM 819 C CA . LYS A 1 98 ? 5.952 4.043 -9.875 1.00 93.31 98 LYS A CA 1
ATOM 820 C C . LYS A 1 98 ? 6.524 4.963 -8.805 1.00 93.31 98 LYS A C 1
ATOM 822 O O . LYS A 1 98 ? 6.605 4.552 -7.653 1.00 93.31 98 LYS A O 1
ATOM 827 N N . HIS A 1 99 ? 6.859 6.204 -9.154 1.00 92.81 99 HIS A N 1
ATOM 828 C CA . HIS A 1 99 ? 7.417 7.168 -8.205 1.00 92.81 99 HIS A CA 1
ATOM 829 C C . HIS A 1 99 ? 6.463 7.456 -7.054 1.00 92.81 99 HIS A C 1
ATOM 831 O O . HIS A 1 99 ? 6.875 7.375 -5.901 1.00 92.81 99 HIS A O 1
ATOM 837 N N . LEU A 1 100 ? 5.180 7.676 -7.348 1.00 93.81 100 LEU A N 1
ATOM 838 C CA . LEU A 1 100 ? 4.177 7.883 -6.311 1.00 93.81 100 LEU A CA 1
ATOM 839 C C . LEU A 1 100 ? 4.067 6.661 -5.382 1.00 93.81 100 LEU A C 1
ATOM 841 O O . LEU A 1 100 ? 3.976 6.812 -4.168 1.00 93.81 100 LEU A O 1
ATOM 845 N N . THR A 1 101 ? 4.128 5.443 -5.927 1.00 91.75 101 THR A N 1
ATOM 846 C CA . THR A 1 101 ? 4.118 4.214 -5.117 1.00 91.75 101 THR A CA 1
ATOM 847 C C . THR A 1 101 ? 5.371 4.076 -4.253 1.00 91.75 101 THR A C 1
ATOM 849 O O . THR A 1 101 ? 5.258 3.691 -3.094 1.00 91.75 101 THR A O 1
ATOM 852 N N . MET A 1 102 ? 6.556 4.421 -4.766 1.00 87.75 102 MET A N 1
ATOM 853 C CA . MET A 1 102 ? 7.779 4.431 -3.953 1.00 87.75 102 MET A CA 1
ATOM 854 C C . MET A 1 102 ? 7.668 5.434 -2.808 1.00 87.75 102 MET A C 1
ATOM 856 O O . MET A 1 102 ? 7.958 5.078 -1.673 1.00 87.75 102 MET A O 1
ATOM 860 N N . THR A 1 103 ? 7.175 6.650 -3.072 1.00 86.81 103 THR A N 1
ATOM 861 C CA . THR A 1 103 ? 6.934 7.656 -2.027 1.00 86.81 103 THR A CA 1
ATOM 862 C C . THR A 1 103 ? 6.050 7.109 -0.910 1.00 86.81 103 THR A C 1
ATOM 864 O O . THR A 1 103 ? 6.321 7.385 0.251 1.00 86.81 103 THR A O 1
ATOM 867 N N . PHE A 1 104 ? 5.041 6.292 -1.232 1.00 85.75 104 PHE A N 1
ATOM 868 C CA . PHE A 1 104 ? 4.203 5.650 -0.217 1.00 85.75 104 PHE A CA 1
ATOM 869 C C . PHE A 1 104 ? 4.978 4.744 0.737 1.00 85.75 104 PHE A C 1
ATOM 871 O O . PHE A 1 104 ? 4.744 4.808 1.939 1.00 85.75 104 PHE A O 1
ATOM 878 N N . PHE A 1 105 ? 5.917 3.947 0.233 1.00 79.62 105 PHE A N 1
ATOM 879 C CA . PHE A 1 105 ? 6.696 3.050 1.085 1.00 79.62 105 PHE A CA 1
ATOM 880 C C . PHE A 1 105 ? 7.705 3.775 1.983 1.00 79.62 105 PHE A C 1
ATOM 882 O O . PHE A 1 105 ? 8.091 3.225 3.008 1.00 79.62 105 PHE A O 1
ATOM 889 N N . TYR A 1 106 ? 8.083 5.007 1.636 1.00 77.81 106 TYR A N 1
ATOM 890 C CA . TYR A 1 106 ? 8.952 5.855 2.456 1.00 77.81 106 TYR A CA 1
ATOM 891 C C . TYR A 1 106 ? 8.188 6.836 3.352 1.00 77.81 106 TYR A C 1
ATOM 893 O O . TYR A 1 106 ? 8.814 7.608 4.076 1.00 77.81 106 TYR A O 1
ATOM 901 N N . MET A 1 107 ? 6.852 6.867 3.294 1.00 77.88 107 MET A N 1
ATOM 902 C CA . MET A 1 107 ? 6.093 7.767 4.156 1.00 77.88 107 MET A CA 1
ATOM 903 C C . MET A 1 107 ? 6.233 7.328 5.624 1.00 77.88 107 MET A C 1
ATOM 905 O O . MET A 1 107 ? 6.005 6.156 5.939 1.00 77.88 107 MET A O 1
ATOM 909 N N . PRO A 1 108 ? 6.580 8.256 6.533 1.00 66.50 108 PRO A N 1
ATOM 910 C CA . PRO A 1 108 ? 6.755 7.953 7.942 1.00 66.50 108 PRO A CA 1
ATOM 911 C C . PRO A 1 108 ? 5.382 7.838 8.603 1.00 66.50 108 PRO A C 1
ATOM 913 O O . PRO A 1 108 ? 4.860 8.801 9.160 1.00 66.50 108 PRO A O 1
ATOM 916 N N . PHE A 1 109 ? 4.761 6.663 8.527 1.00 65.25 109 PHE A N 1
ATOM 917 C CA . PHE A 1 109 ? 3.601 6.386 9.370 1.00 65.25 109 PHE A CA 1
ATOM 918 C C . PHE A 1 109 ? 4.100 6.195 10.797 1.00 65.25 109 PHE A C 1
ATOM 920 O O . PHE A 1 109 ? 5.052 5.444 11.034 1.00 65.25 109 PHE A O 1
ATOM 927 N N . SER A 1 110 ? 3.460 6.871 11.746 1.00 51.72 110 SER A N 1
ATOM 928 C CA . SER A 1 110 ? 3.788 6.888 13.180 1.00 51.72 110 SER A CA 1
ATOM 929 C C . SER A 1 110 ? 4.001 5.486 13.775 1.00 51.72 110 SER A C 1
ATOM 931 O O . SER A 1 110 ? 4.757 5.301 14.725 1.00 51.72 110 SER A O 1
ATOM 933 N N . GLN A 1 111 ? 3.398 4.470 13.160 1.00 55.56 111 GLN A N 1
ATOM 934 C CA . GLN A 1 111 ? 3.461 3.064 13.556 1.00 55.56 111 GLN A CA 1
ATOM 935 C C . GLN A 1 111 ? 4.565 2.252 12.846 1.00 55.56 111 GLN A C 1
ATOM 937 O O . GLN A 1 111 ? 4.956 1.191 13.336 1.00 55.56 111 GLN A O 1
ATOM 942 N N . VAL A 1 112 ? 5.074 2.721 11.700 1.00 51.62 112 VAL A N 1
ATOM 943 C CA . VAL A 1 112 ? 6.192 2.088 10.974 1.00 51.62 112 VAL A CA 1
ATOM 944 C C . VAL A 1 112 ? 7.518 2.435 11.658 1.00 51.62 112 VAL A C 1
ATOM 946 O O . VAL A 1 112 ? 8.349 1.544 11.833 1.00 51.62 112 VAL A O 1
ATOM 949 N N . HIS A 1 113 ? 7.674 3.670 12.159 1.00 41.50 113 HIS A N 1
ATOM 950 C CA . HIS A 1 113 ? 8.891 4.089 12.869 1.00 41.50 113 HIS A CA 1
ATOM 951 C C . HIS A 1 113 ? 9.016 3.551 14.304 1.00 41.50 113 HIS A C 1
ATOM 953 O O . HIS A 1 113 ? 10.103 3.144 14.709 1.00 41.50 113 HIS A O 1
ATOM 959 N N . ASN A 1 114 ? 7.915 3.408 15.051 1.00 40.88 114 ASN A N 1
ATOM 960 C CA . ASN A 1 114 ? 7.979 2.822 16.400 1.00 40.88 114 ASN A CA 1
ATOM 961 C C . ASN A 1 114 ? 8.380 1.331 16.401 1.00 40.88 114 ASN A C 1
ATOM 963 O O . ASN A 1 114 ? 8.922 0.834 17.390 1.00 40.88 114 ASN A O 1
ATOM 967 N N . LYS A 1 115 ? 8.156 0.607 15.292 1.00 45.28 115 LYS A N 1
ATOM 968 C CA . LYS A 1 115 ? 8.596 -0.790 15.121 1.00 45.28 115 LYS A CA 1
ATOM 969 C C . LYS A 1 115 ? 10.035 -0.913 14.601 1.00 45.28 115 LYS A C 1
ATOM 971 O O . LYS A 1 115 ? 10.651 -1.954 14.828 1.00 45.28 115 LYS A O 1
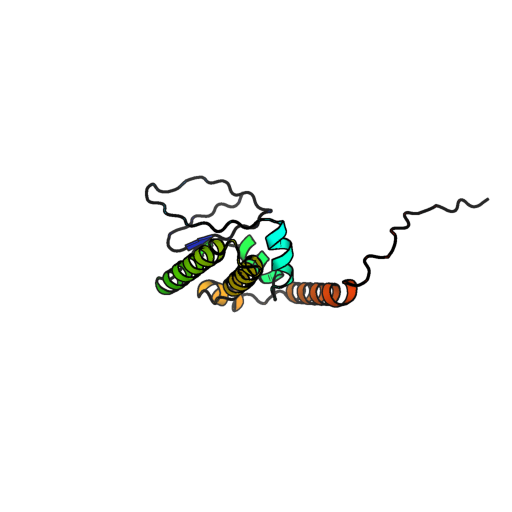ATOM 976 N N . SER A 1 116 ? 10.567 0.107 13.919 1.00 42.59 116 SER A N 1
ATOM 977 C CA . SER A 1 116 ? 11.960 0.116 13.448 1.00 42.59 116 SER A CA 1
ATOM 978 C C . SER A 1 116 ? 12.953 0.485 14.549 1.00 42.59 116 SER A C 1
ATOM 980 O O . SER A 1 116 ? 14.052 -0.053 14.557 1.00 42.59 116 SER A O 1
ATOM 982 N N . GLU A 1 117 ? 12.572 1.323 15.519 1.00 40.50 117 GLU A N 1
ATOM 983 C CA . GLU A 1 117 ? 13.469 1.679 16.635 1.00 40.50 117 GLU A CA 1
ATOM 984 C C . GLU A 1 117 ? 13.583 0.581 17.710 1.00 40.50 117 GLU A C 1
ATOM 986 O O . GLU A 1 117 ? 14.559 0.542 18.454 1.00 40.50 117 GLU A O 1
ATOM 991 N N . THR A 1 118 ? 12.636 -0.365 17.773 1.00 38.59 118 THR A N 1
ATOM 992 C CA . THR A 1 118 ? 12.642 -1.458 18.771 1.00 38.59 118 THR A CA 1
ATOM 993 C C . THR A 1 118 ? 13.066 -2.823 18.238 1.00 38.59 118 THR A C 1
ATOM 995 O O . THR A 1 118 ? 13.260 -3.753 19.025 1.00 38.59 118 THR A O 1
ATOM 998 N N . LYS A 1 119 ? 13.285 -2.981 16.930 1.00 44.16 119 LYS A N 1
ATOM 999 C CA . LYS A 1 119 ? 13.966 -4.165 16.404 1.00 44.16 119 LYS A CA 1
ATOM 1000 C C . LYS A 1 119 ? 15.369 -3.770 15.999 1.00 44.16 119 LYS A C 1
ATOM 1002 O O . LYS A 1 119 ? 15.558 -3.198 14.936 1.00 44.16 119 LYS A O 1
ATOM 1007 N N . ASN A 1 120 ? 16.345 -4.183 16.811 1.00 44.81 120 ASN A N 1
ATOM 1008 C CA . ASN A 1 120 ? 17.654 -4.587 16.305 1.00 44.81 120 ASN A CA 1
ATOM 1009 C C . ASN A 1 120 ? 17.416 -5.311 14.973 1.00 44.81 120 ASN A C 1
ATOM 1011 O O . ASN A 1 120 ? 16.952 -6.456 14.988 1.00 44.81 120 ASN A O 1
ATOM 1015 N N . GLN A 1 121 ? 17.630 -4.641 13.835 1.00 52.25 121 GLN A N 1
ATOM 1016 C CA . GLN A 1 121 ? 17.634 -5.312 12.545 1.00 52.25 121 GLN A CA 1
ATOM 1017 C C . GLN A 1 121 ? 18.620 -6.458 12.722 1.00 52.25 121 GLN A C 1
ATOM 1019 O O . GLN A 1 121 ? 19.783 -6.230 13.063 1.00 52.25 121 GLN A O 1
ATOM 1024 N N . MET A 1 122 ? 18.130 -7.699 12.655 1.00 58.22 122 MET A N 1
ATOM 1025 C CA . MET A 1 122 ? 18.998 -8.834 12.930 1.00 58.22 122 MET A CA 1
ATOM 1026 C C . MET A 1 122 ? 20.188 -8.720 11.969 1.00 58.22 122 MET A C 1
ATOM 1028 O O . MET A 1 122 ? 19.941 -8.517 10.780 1.00 58.22 122 MET A O 1
ATOM 1032 N N . PRO A 1 123 ? 21.448 -8.846 12.426 1.00 64.94 123 PRO A N 1
ATOM 1033 C CA . PRO A 1 123 ? 22.625 -8.595 11.590 1.00 64.94 123 PRO A CA 1
ATOM 1034 C C . PRO A 1 123 ? 22.599 -9.322 10.237 1.00 64.94 123 PRO A C 1
ATOM 1036 O O . PRO A 1 123 ? 23.133 -8.831 9.248 1.00 64.94 123 PRO A O 1
ATOM 1039 N N . TRP A 1 124 ? 21.920 -10.472 10.165 1.00 67.50 124 TRP A N 1
ATOM 1040 C CA . TRP A 1 124 ? 21.720 -11.215 8.925 1.00 67.50 124 TRP A CA 1
ATOM 1041 C C . TRP A 1 124 ? 20.809 -10.511 7.902 1.00 67.50 124 TRP A C 1
ATOM 1043 O O . TRP A 1 124 ? 21.057 -10.656 6.712 1.00 67.50 124 TRP A O 1
ATOM 1053 N N . VAL A 1 125 ? 19.782 -9.757 8.316 1.00 63.84 125 VAL A N 1
ATOM 1054 C CA . VAL A 1 125 ? 18.888 -9.025 7.396 1.00 63.84 125 VAL A CA 1
ATOM 1055 C C . VAL A 1 125 ? 19.690 -7.963 6.656 1.00 63.84 125 VAL A C 1
ATOM 1057 O O . VAL A 1 125 ? 19.658 -7.930 5.430 1.00 63.84 125 VAL A O 1
ATOM 1060 N N . LEU A 1 126 ? 20.505 -7.200 7.390 1.00 68.94 126 LEU A N 1
ATOM 1061 C CA . LEU A 1 126 ? 21.426 -6.219 6.821 1.00 68.94 126 LEU A CA 1
ATOM 1062 C C . LEU A 1 126 ? 22.454 -6.881 5.887 1.00 68.94 126 LEU A C 1
ATOM 1064 O O . LEU A 1 126 ? 22.728 -6.382 4.799 1.00 68.94 126 LEU A O 1
ATOM 1068 N N . LEU A 1 127 ? 23.001 -8.041 6.274 1.00 75.81 127 LEU A N 1
ATOM 1069 C CA . LEU A 1 127 ? 23.919 -8.805 5.422 1.00 75.81 127 LEU A CA 1
ATOM 1070 C C . LEU A 1 127 ? 23.256 -9.280 4.121 1.00 75.81 127 LEU A C 1
ATOM 1072 O O . LEU A 1 127 ? 23.888 -9.219 3.067 1.00 75.81 127 LEU A O 1
ATOM 1076 N N . VAL A 1 128 ? 22.003 -9.743 4.171 1.00 77.50 128 VAL A N 1
ATOM 1077 C CA . VAL A 1 128 ? 21.267 -10.190 2.980 1.00 77.50 128 VAL A CA 1
ATOM 1078 C C . VAL A 1 128 ? 20.879 -9.003 2.100 1.00 77.50 128 VAL A C 1
ATOM 1080 O O . VAL A 1 128 ? 21.010 -9.106 0.882 1.00 77.50 128 VAL A O 1
ATOM 1083 N N . GLU A 1 129 ? 20.461 -7.873 2.672 1.00 75.94 129 GLU A N 1
ATOM 1084 C CA . GLU A 1 129 ? 20.199 -6.647 1.907 1.00 75.94 129 GLU A CA 1
ATOM 1085 C C . GLU A 1 129 ? 21.460 -6.186 1.167 1.00 75.94 129 GLU A C 1
ATOM 1087 O O . GLU A 1 129 ? 21.431 -6.068 -0.061 1.00 75.94 129 GLU A O 1
ATOM 1092 N N . ASN A 1 130 ? 22.589 -6.081 1.875 1.00 76.75 130 ASN A N 1
ATOM 1093 C CA . ASN A 1 130 ? 23.887 -5.738 1.290 1.00 76.75 130 ASN A CA 1
ATOM 1094 C C . ASN A 1 130 ? 24.310 -6.734 0.203 1.00 76.75 130 ASN A C 1
ATOM 1096 O O . ASN A 1 130 ? 24.793 -6.343 -0.860 1.00 76.75 130 ASN A O 1
ATOM 1100 N N . PHE A 1 131 ? 24.123 -8.035 0.441 1.00 81.31 131 PHE A N 1
ATOM 1101 C CA . PHE A 1 131 ? 24.424 -9.061 -0.551 1.00 81.31 131 PHE A CA 1
ATOM 1102 C C . PHE A 1 131 ? 23.583 -8.896 -1.817 1.00 81.31 131 PHE A C 1
ATOM 1104 O O . PHE A 1 131 ? 24.131 -8.944 -2.919 1.00 81.31 131 PHE A O 1
ATOM 1111 N N . LEU A 1 132 ? 22.271 -8.693 -1.686 1.00 77.75 132 LEU A N 1
ATOM 1112 C CA . LEU A 1 132 ? 21.400 -8.534 -2.845 1.00 77.75 132 LEU A CA 1
ATOM 1113 C C . LEU A 1 132 ? 21.700 -7.241 -3.610 1.00 77.75 132 LEU A C 1
ATOM 1115 O O . LEU A 1 132 ? 21.671 -7.261 -4.839 1.00 77.75 132 LEU A O 1
ATOM 1119 N N . GLU A 1 133 ? 22.024 -6.143 -2.926 1.00 76.19 133 GLU A N 1
ATOM 1120 C CA . GLU A 1 133 ? 22.483 -4.912 -3.582 1.00 76.19 133 GLU A CA 1
ATOM 1121 C C . GLU A 1 133 ? 23.780 -5.136 -4.368 1.00 76.19 133 GLU A C 1
ATOM 1123 O O . GLU A 1 133 ? 23.879 -4.746 -5.535 1.00 76.19 133 GLU A O 1
ATOM 1128 N N . MET A 1 134 ? 24.761 -5.823 -3.771 1.00 75.81 134 MET A N 1
ATOM 1129 C CA . MET A 1 134 ? 25.998 -6.198 -4.461 1.00 75.81 134 MET A CA 1
ATOM 1130 C C . MET A 1 134 ? 25.715 -7.104 -5.664 1.00 75.81 134 MET A C 1
ATOM 1132 O O . MET A 1 134 ? 26.250 -6.877 -6.752 1.00 75.81 134 MET A O 1
ATOM 1136 N N . ALA A 1 135 ? 24.849 -8.105 -5.510 1.00 78.44 135 ALA A N 1
ATOM 1137 C CA . ALA A 1 135 ? 24.479 -9.003 -6.594 1.00 78.44 135 ALA A CA 1
ATOM 1138 C C . ALA A 1 135 ? 23.817 -8.235 -7.750 1.00 78.44 135 ALA A C 1
ATOM 1140 O O . ALA A 1 135 ? 24.227 -8.373 -8.903 1.00 78.44 135 ALA A O 1
ATOM 1141 N N . GLU A 1 136 ? 22.858 -7.354 -7.464 1.00 69.25 136 GLU A N 1
ATOM 1142 C CA . GLU A 1 136 ? 22.217 -6.523 -8.486 1.00 69.25 136 GLU A CA 1
ATOM 1143 C C . GLU A 1 136 ? 23.200 -5.572 -9.180 1.00 69.25 136 GLU A C 1
ATOM 1145 O O . GLU A 1 136 ? 23.106 -5.370 -10.394 1.00 69.25 136 GLU A O 1
ATOM 1150 N N . LYS A 1 137 ? 24.164 -5.013 -8.442 1.00 71.62 137 LYS A N 1
ATOM 1151 C CA . LYS A 1 137 ? 25.190 -4.112 -8.984 1.00 71.62 137 LYS A CA 1
ATOM 1152 C C . LYS A 1 137 ? 26.180 -4.829 -9.904 1.00 71.62 137 LYS A C 1
ATOM 1154 O O . LYS A 1 137 ? 26.603 -4.254 -10.905 1.00 71.62 137 LYS A O 1
ATOM 1159 N N . HIS A 1 138 ? 26.544 -6.072 -9.590 1.00 72.81 138 HIS A N 1
ATOM 1160 C CA . HIS A 1 138 ? 27.612 -6.795 -10.288 1.00 72.81 138 HIS A CA 1
ATOM 1161 C C . HIS A 1 138 ? 27.125 -7.815 -11.331 1.00 72.81 138 HIS A C 1
ATOM 1163 O O . HIS A 1 138 ? 27.897 -8.169 -12.224 1.00 72.81 138 HIS A O 1
ATOM 1169 N N . TYR A 1 139 ? 25.862 -8.255 -11.285 1.00 62.59 139 TYR A N 1
ATOM 1170 C CA . TYR A 1 139 ? 25.352 -9.314 -12.172 1.00 62.59 139 TYR A CA 1
ATOM 1171 C C . TYR A 1 139 ? 24.406 -8.851 -13.293 1.00 62.59 139 TYR A C 1
ATOM 1173 O O . TYR A 1 139 ? 24.114 -9.648 -14.186 1.00 62.59 139 TYR A O 1
ATOM 1181 N N . LYS A 1 140 ? 24.004 -7.571 -13.355 1.00 55.72 140 LYS A N 1
ATOM 1182 C CA . LYS A 1 140 ? 23.129 -7.035 -14.427 1.00 55.72 140 LYS A CA 1
ATOM 1183 C C . LYS A 1 140 ? 23.698 -7.131 -15.859 1.00 55.72 140 LYS A C 1
ATOM 1185 O O . LYS A 1 140 ? 22.957 -6.896 -16.803 1.00 55.72 140 LYS A O 1
ATOM 1190 N N . ASN A 1 141 ? 24.964 -7.530 -16.040 1.00 50.31 141 ASN A N 1
ATOM 1191 C CA . ASN A 1 141 ? 25.631 -7.621 -17.349 1.00 50.31 141 ASN A CA 1
ATOM 1192 C C . ASN A 1 141 ? 26.038 -9.040 -17.796 1.00 50.31 141 ASN A C 1
ATOM 1194 O O . ASN A 1 141 ? 26.801 -9.182 -18.750 1.00 50.31 141 ASN A O 1
ATOM 1198 N N . ARG A 1 142 ? 25.563 -10.108 -17.139 1.00 43.22 142 ARG A N 1
ATOM 1199 C CA . ARG A 1 142 ? 25.883 -11.492 -17.551 1.00 43.22 142 ARG A CA 1
ATOM 1200 C C . ARG A 1 142 ? 24.645 -12.364 -17.738 1.00 43.22 142 ARG A C 1
ATOM 1202 O O . ARG A 1 142 ? 24.579 -13.474 -17.228 1.00 43.22 142 ARG A O 1
ATOM 1209 N N . THR A 1 143 ? 23.692 -11.915 -18.548 1.00 44.56 143 THR A N 1
ATOM 1210 C CA . THR A 1 143 ? 22.722 -12.824 -19.191 1.00 44.56 143 THR A CA 1
ATOM 1211 C C . THR A 1 143 ? 23.245 -13.239 -20.568 1.00 44.56 143 THR A C 1
ATOM 1213 O O . THR A 1 143 ? 22.598 -13.056 -21.588 1.00 44.56 143 THR A O 1
ATOM 1216 N N . ALA A 1 144 ? 24.474 -13.752 -20.609 1.00 43.81 144 ALA A N 1
ATOM 1217 C CA . ALA A 1 144 ? 25.053 -14.383 -21.793 1.00 43.81 144 ALA A CA 1
ATOM 1218 C C . ALA A 1 144 ? 26.094 -15.428 -21.377 1.00 43.81 144 ALA A C 1
ATOM 1220 O O . ALA A 1 144 ? 27.193 -15.485 -21.915 1.00 43.81 144 ALA A O 1
ATOM 1221 N N . SER A 1 145 ? 25.758 -16.266 -20.401 1.00 39.47 145 SER A N 1
ATOM 1222 C CA . SER A 1 145 ? 26.529 -17.476 -20.135 1.00 39.47 145 SER A CA 1
ATOM 1223 C C . SER A 1 145 ? 25.572 -18.641 -20.260 1.00 39.47 145 SER A C 1
ATOM 1225 O O . SER A 1 145 ? 24.749 -18.886 -19.384 1.00 39.47 145 SER A O 1
ATOM 1227 N N . ARG A 1 146 ? 25.648 -19.285 -21.428 1.00 36.81 146 ARG A N 1
ATOM 1228 C CA . ARG A 1 146 ? 24.994 -20.547 -21.770 1.00 36.81 146 ARG A CA 1
ATOM 1229 C C . ARG A 1 146 ? 25.011 -21.459 -20.546 1.00 36.81 146 ARG A C 1
ATOM 1231 O O . ARG A 1 146 ? 26.082 -21.775 -20.034 1.00 36.81 146 ARG A O 1
ATOM 1238 N N . ILE A 1 147 ? 23.837 -21.915 -20.125 1.00 42.72 147 ILE A N 1
ATOM 1239 C CA . ILE A 1 147 ? 23.742 -23.152 -19.357 1.00 42.72 147 ILE A CA 1
ATOM 1240 C C . ILE A 1 147 ? 24.200 -24.247 -20.328 1.00 42.72 147 ILE A C 1
ATOM 1242 O O . ILE A 1 147 ? 23.410 -24.772 -21.107 1.00 42.72 147 ILE A O 1
ATOM 1246 N N . LEU A 1 148 ? 25.503 -24.529 -20.357 1.00 38.59 148 LEU A N 1
ATOM 1247 C CA . LEU A 1 148 ? 26.020 -25.778 -20.901 1.00 38.59 148 LEU A CA 1
ATOM 1248 C C . LEU A 1 148 ? 25.700 -26.841 -19.851 1.00 38.59 148 LEU A C 1
ATOM 1250 O O . LEU A 1 148 ? 26.496 -27.123 -18.961 1.00 38.59 148 LEU A O 1
ATOM 1254 N N . CYS A 1 149 ? 24.468 -27.349 -19.905 1.00 36.53 149 CYS A N 1
ATOM 1255 C CA . CYS A 1 149 ? 24.115 -28.578 -19.212 1.00 36.53 149 CYS A CA 1
ATOM 1256 C C . CYS A 1 149 ? 24.978 -29.710 -19.789 1.00 36.53 149 CYS A C 1
ATOM 1258 O O . CYS A 1 149 ? 25.184 -29.779 -21.001 1.00 36.53 149 CYS A O 1
ATOM 1260 N N . GLY A 1 150 ? 25.542 -30.513 -18.889 1.00 43.19 150 GLY A N 1
ATOM 1261 C CA . GLY A 1 150 ? 26.712 -31.346 -19.124 1.00 43.19 150 GLY A CA 1
ATOM 1262 C C . GLY A 1 150 ? 26.608 -32.326 -20.288 1.00 43.19 150 GLY A C 1
ATOM 1263 O O . GLY A 1 150 ? 25.610 -33.018 -20.467 1.00 43.19 150 GLY A O 1
ATOM 1264 N N . GLN A 1 151 ? 27.717 -32.442 -21.014 1.00 34.31 151 GLN A N 1
ATOM 1265 C CA . GLN A 1 151 ? 28.097 -33.714 -21.604 1.00 34.31 151 GLN A CA 1
ATOM 1266 C C . GLN A 1 151 ? 29.113 -34.356 -20.667 1.00 34.31 151 GLN A C 1
ATOM 1268 O O . GLN A 1 151 ? 30.209 -33.841 -20.453 1.00 34.31 151 GLN A O 1
ATOM 1273 N N . THR A 1 152 ? 28.693 -35.461 -20.062 1.00 43.06 152 THR A N 1
ATOM 1274 C CA . THR A 1 152 ? 29.581 -36.463 -19.487 1.00 43.06 152 THR A CA 1
ATOM 1275 C C . THR A 1 152 ? 30.545 -36.915 -20.579 1.00 43.06 152 THR A C 1
ATOM 1277 O O . THR A 1 152 ? 30.118 -37.509 -21.569 1.00 43.06 152 THR A O 1
ATOM 1280 N N . VAL A 1 153 ? 31.832 -36.620 -20.415 1.00 38.94 153 VAL A N 1
ATOM 1281 C CA . VAL A 1 153 ? 32.881 -37.334 -21.141 1.00 38.94 153 VAL A CA 1
ATOM 1282 C C . VAL A 1 153 ? 32.952 -38.712 -20.493 1.00 38.94 153 VAL A C 1
ATOM 1284 O O . VAL A 1 153 ? 33.334 -38.840 -19.334 1.00 38.94 153 VAL A O 1
ATOM 1287 N N . SER A 1 154 ? 32.455 -39.720 -21.204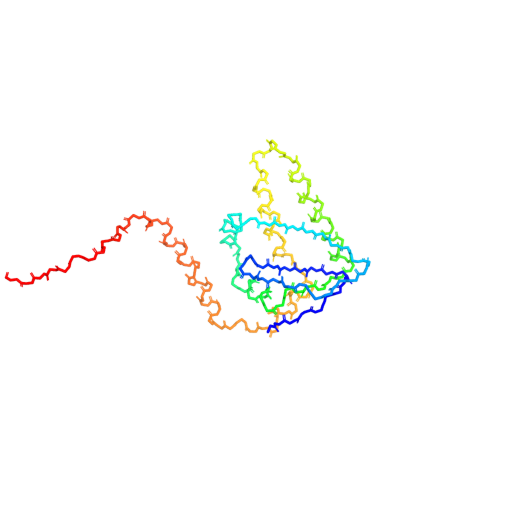 1.00 40.53 154 SER A N 1
ATOM 1288 C CA . SER A 1 154 ? 32.709 -41.119 -20.886 1.00 40.53 154 SER A CA 1
ATOM 1289 C C . SER A 1 154 ? 34.094 -41.457 -21.419 1.00 40.53 154 SER A C 1
ATOM 1291 O O . SER A 1 154 ? 34.312 -41.390 -22.627 1.00 40.53 154 SER A O 1
ATOM 1293 N N . ASP A 1 155 ? 35.013 -41.779 -20.513 1.00 40.31 155 ASP A N 1
ATOM 1294 C CA . ASP A 1 155 ? 36.325 -42.320 -20.849 1.00 40.31 155 ASP A CA 1
ATOM 1295 C C . ASP A 1 155 ? 36.170 -43.632 -21.633 1.00 40.31 155 ASP A C 1
ATOM 1297 O O . ASP A 1 155 ? 35.456 -44.548 -21.212 1.00 40.31 155 ASP A O 1
ATOM 1301 N N . THR A 1 156 ? 36.840 -43.727 -22.780 1.00 43.31 156 THR A N 1
ATOM 1302 C CA . THR A 1 156 ? 37.337 -44.988 -23.349 1.00 43.31 156 THR A CA 1
ATOM 1303 C C . THR A 1 156 ? 38.618 -44.719 -24.117 1.00 43.31 156 THR A C 1
ATOM 1305 O O . THR A 1 156 ? 38.657 -43.705 -24.849 1.00 43.31 156 THR A O 1
#

Radius of gyration: 20.68 Å; chains: 1; bounding box: 60×58×42 Å

pLDDT: mean 77.96, std 18.39, range [34.31, 96.88]

Foldseek 3Di:
DDDDDADPPKFFDDDPPDDDDDDDDDPPDDDDDDDDDPVLCVVQQVVAQLSLVLVVVCVVPRIGYADPVRVVVVVVLSVQLVVLVVPVPDPCSSVSNSVSVSVVSVDDGVVVVVVVVPDPPPVVSVVVSVVVVVCVVPPPPPPDDDPPPDDPPDDD

Sequence (156 aa):
MKSYSTFAPCIITIRADKIFQYEYVSDDFEGRFIVMSKRFTDGLFPLIQERISLFQSVDNDPYIPLSGEELLVFKTYYSMFRQILKMRHNPYRSEMVKHLTMTFFYMPFSQVHNKSETKNQMPWVLLVENFLEMAEKHYKNRTASRILCGQTVSDT

Secondary structure (DSSP, 8-state):
-------SSEEE---TT---------TT---------HHHHHHHGGGSTTHHHHHHHHHH--EEE--HHHHHHHHHHHHHHHHHHH-TT-TTHHHHHHHHHHHHHTS--HHHHHHHTTS---HHHHHHHHHHHHHHHHHTT---------------